Protein AF-A0A2V9P5T7-F1 (afdb_monomer_lite)

Foldseek 3Di:
DDPPDDPDDPVVVLVPDADADDLVVVLVVLVVVVVVCCVDPCVVVLLLVLLLLVVCVVCVVVPCVPQGDSPYHGVDVSSSVSCVVSVVPPDDHDLFDQVDQSAAEPPPFWDQDPVVRDIHGDPDDDDRDPGSVNSQHPHHDDDDDDDDDDDDDDDPPPDDDD

Secondary structure (DSSP, 8-state):
------SS-HHHHHHH--B---HHHHHHHHHHHHHHHHTSTTTT-HHHHHHHHHHHHHHGGG-HHHHS-SSSB---HHHHHHTHHHHTSS----TT-TT--SSPPBTSSEEEETTTTEEEE--PPPPPPSSGGGG-TTPBPPP-----PPPPPP--------

Radius of gyration: 24.31 Å; chains: 1; bounding box: 60×65×61 Å

pLDDT: mean 79.63, std 12.25, range [37.81, 92.88]

Sequence (162 aa):
MSSLTLPFSDKEIFANLKFHFDPAQEADADKKGLELLLLSPYKDQLANAGLFLKALEARSPQLPNLLQGRFSNDFGSSHLVGMQALANSGTHLQMDRLDQIAALPLGSRIVVDPWSDRIEMLKSKPVRLELPSEKMPFEVSPFFPHLWRRDGQGKDQAGTKP

Structure (mmCIF, N/CA/C/O backbone):
data_AF-A0A2V9P5T7-F1
#
_entry.id   AF-A0A2V9P5T7-F1
#
loop_
_atom_site.group_PDB
_atom_site.id
_atom_site.type_symbol
_atom_site.label_atom_id
_atom_site.label_alt_id
_atom_site.label_comp_id
_atom_site.label_asym_id
_atom_site.label_entity_id
_atom_site.label_seq_id
_atom_site.pdbx_PDB_ins_code
_atom_site.Cartn_x
_atom_site.Cartn_y
_atom_site.Cartn_z
_atom_site.occupancy
_atom_site.B_iso_or_equiv
_atom_site.auth_seq_id
_atom_site.auth_comp_id
_atom_site.auth_asym_id
_atom_site.auth_atom_id
_atom_site.pdbx_PDB_model_num
ATOM 1 N N . MET A 1 1 ? -11.792 48.050 -6.113 1.00 44.28 1 MET A N 1
ATOM 2 C CA . MET A 1 1 ? -10.746 47.029 -6.315 1.00 44.28 1 MET A CA 1
ATOM 3 C C . MET A 1 1 ? -11.444 45.743 -6.702 1.00 44.28 1 MET A C 1
ATOM 5 O O . MET A 1 1 ? -12.122 45.167 -5.864 1.00 44.28 1 MET A O 1
ATOM 9 N N . SER A 1 2 ? -11.400 45.383 -7.982 1.00 54.53 2 SER A N 1
ATOM 10 C CA . SER A 1 2 ? -12.068 44.188 -8.496 1.00 54.53 2 SER A CA 1
ATOM 11 C C . SER A 1 2 ? -11.372 42.955 -7.930 1.00 54.53 2 SER A C 1
ATOM 13 O O . SER A 1 2 ? -10.188 42.747 -8.189 1.00 54.53 2 SER A O 1
ATOM 15 N N . SER A 1 3 ? -12.078 42.170 -7.118 1.00 65.62 3 SER A N 1
ATOM 16 C CA . SER A 1 3 ? -11.597 40.862 -6.684 1.00 65.62 3 SER A CA 1
ATOM 17 C C . SER A 1 3 ? -11.456 39.975 -7.919 1.00 65.62 3 SER A C 1
ATOM 19 O O . SER A 1 3 ? -12.441 39.772 -8.629 1.00 65.62 3 SER A O 1
ATOM 21 N N . LEU A 1 4 ? -10.256 39.459 -8.197 1.00 68.62 4 LEU A N 1
ATOM 22 C CA . LEU A 1 4 ? -10.097 38.371 -9.160 1.00 68.62 4 LEU A CA 1
ATOM 23 C C . LEU A 1 4 ? -10.845 37.153 -8.608 1.00 68.62 4 LEU A C 1
ATOM 25 O O . LEU A 1 4 ? -10.363 36.483 -7.699 1.00 68.62 4 LEU A O 1
ATOM 29 N N . THR A 1 5 ? -12.034 36.888 -9.133 1.00 76.25 5 THR A N 1
ATOM 30 C CA . THR A 1 5 ? -12.763 35.649 -8.866 1.00 76.25 5 THR A CA 1
ATOM 31 C C . THR A 1 5 ? -12.424 34.687 -9.998 1.00 76.25 5 THR A C 1
ATOM 33 O O . THR A 1 5 ? -12.787 34.930 -11.148 1.00 76.25 5 THR A O 1
ATOM 36 N N . LEU A 1 6 ? -11.659 33.635 -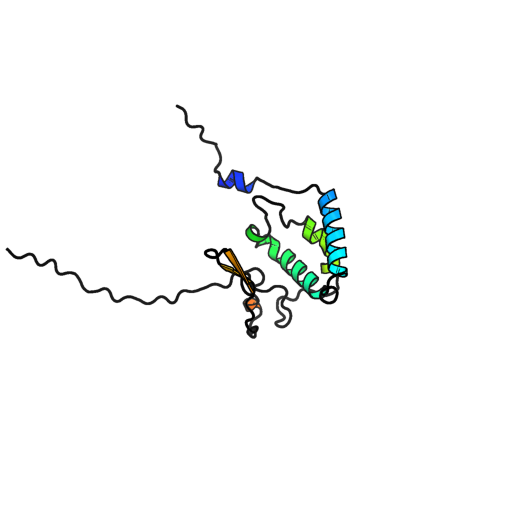9.696 1.00 79.12 6 LEU A N 1
ATOM 37 C CA . LEU A 1 6 ? -11.386 32.563 -10.655 1.00 79.12 6 LEU A CA 1
ATOM 38 C C . LEU A 1 6 ? -12.716 31.882 -11.037 1.00 79.12 6 LEU A C 1
ATOM 40 O O . LEU A 1 6 ? -13.559 31.680 -10.162 1.00 79.12 6 LEU A O 1
ATOM 44 N N . PRO A 1 7 ? -12.932 31.526 -12.317 1.00 86.25 7 PRO A N 1
ATOM 45 C CA . PRO A 1 7 ? -14.190 30.936 -12.785 1.00 86.25 7 PRO A CA 1
ATOM 46 C C . PRO A 1 7 ? -14.371 29.462 -12.377 1.00 86.25 7 PRO A C 1
ATOM 48 O O . PRO A 1 7 ? -15.336 28.829 -12.791 1.00 86.25 7 PRO A O 1
ATOM 51 N N . PHE A 1 8 ? -13.447 28.915 -11.589 1.00 84.44 8 PHE A N 1
ATOM 52 C CA . PHE A 1 8 ? -13.438 27.541 -11.103 1.00 84.44 8 PHE A CA 1
ATOM 53 C C . PHE A 1 8 ? -13.047 27.517 -9.624 1.00 84.44 8 PHE A C 1
ATOM 55 O O . PHE A 1 8 ? -12.321 28.386 -9.138 1.00 84.44 8 PHE A O 1
ATOM 62 N N . SER A 1 9 ? -13.551 26.519 -8.905 1.00 88.31 9 SER A N 1
ATOM 63 C CA . SER A 1 9 ? -13.279 26.303 -7.488 1.00 88.31 9 SER A CA 1
ATOM 64 C C . SER A 1 9 ? -11.879 25.737 -7.256 1.00 88.31 9 SER A C 1
ATOM 66 O O . SER A 1 9 ? -11.363 24.961 -8.060 1.00 88.31 9 SER A O 1
ATOM 68 N N . ASP A 1 10 ? -11.298 26.015 -6.090 1.00 82.75 10 ASP A N 1
ATOM 69 C CA . ASP A 1 10 ? -10.012 25.435 -5.680 1.00 82.75 10 ASP A CA 1
ATOM 70 C C . ASP A 1 10 ? -10.015 23.901 -5.764 1.00 82.75 10 ASP A C 1
ATOM 72 O O . ASP A 1 10 ? -9.017 23.280 -6.125 1.00 82.75 10 ASP A O 1
ATOM 76 N N . LYS A 1 11 ? -11.162 23.265 -5.487 1.00 82.44 11 LYS A N 1
ATOM 77 C CA . LYS A 1 11 ? -11.318 21.807 -5.591 1.00 82.44 11 LYS A CA 1
ATOM 78 C C . LYS A 1 11 ? -11.122 21.310 -7.019 1.00 82.44 11 LYS A C 1
ATOM 80 O O . LYS A 1 11 ? -10.485 20.276 -7.201 1.00 82.44 11 LYS A O 1
ATOM 85 N N . GLU A 1 12 ? -11.643 22.034 -8.005 1.00 83.50 12 GLU A N 1
ATOM 86 C CA . GLU A 1 12 ? -11.459 21.708 -9.421 1.00 83.50 12 GLU A CA 1
ATOM 87 C C . GLU A 1 12 ? -10.004 21.907 -9.844 1.00 83.50 12 GLU A C 1
ATOM 89 O O . GLU A 1 12 ? -9.469 21.070 -10.565 1.00 83.50 12 GLU A O 1
ATOM 94 N N . ILE A 1 13 ? -9.326 22.939 -9.333 1.00 83.38 13 ILE A N 1
ATOM 95 C CA . ILE A 1 13 ? -7.887 23.133 -9.568 1.00 83.38 13 ILE A CA 1
ATOM 96 C C . ILE A 1 13 ? -7.108 21.930 -9.032 1.00 83.38 13 ILE A C 1
ATOM 98 O O . ILE A 1 13 ? -6.389 21.268 -9.779 1.00 83.38 13 ILE A O 1
ATOM 102 N N . PHE A 1 14 ? -7.291 21.594 -7.751 1.00 79.62 14 PHE A N 1
ATOM 103 C CA . PHE A 1 14 ? -6.551 20.507 -7.110 1.00 79.62 14 PHE A CA 1
ATOM 104 C C . PHE A 1 14 ? -6.875 19.119 -7.672 1.00 79.62 14 PHE A C 1
ATOM 106 O O . PHE A 1 14 ? -6.059 18.219 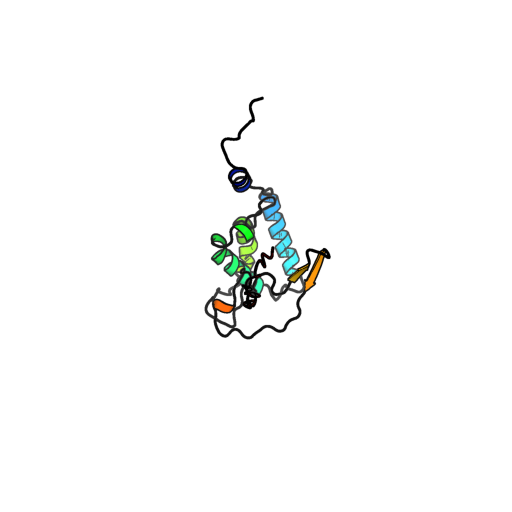-7.515 1.00 79.62 14 PHE A O 1
ATOM 113 N N . ALA A 1 15 ? -8.043 18.914 -8.283 1.00 78.81 15 ALA A N 1
ATOM 114 C CA . ALA A 1 15 ? -8.382 17.649 -8.938 1.00 78.81 15 ALA A CA 1
ATOM 115 C C . ALA A 1 15 ? -7.657 17.458 -10.284 1.00 78.81 15 ALA A C 1
ATOM 117 O O . ALA A 1 15 ? -7.513 16.329 -10.747 1.00 78.81 15 ALA A O 1
ATOM 118 N N . ASN A 1 16 ? -7.208 18.549 -10.914 1.00 79.50 16 ASN A N 1
ATOM 119 C CA . ASN A 1 16 ? -6.553 18.526 -12.224 1.00 79.50 16 ASN A CA 1
ATOM 120 C C . ASN A 1 16 ? -5.024 18.652 -12.153 1.00 79.50 16 ASN A C 1
ATOM 122 O O . ASN A 1 16 ? -4.348 18.433 -13.158 1.00 79.50 16 ASN A O 1
ATOM 126 N N . LEU A 1 17 ? -4.464 18.984 -10.987 1.00 79.88 17 LEU A N 1
ATOM 127 C CA . LEU A 1 17 ? -3.022 18.952 -10.768 1.00 79.88 17 LEU A CA 1
ATOM 128 C C . LEU A 1 17 ? -2.550 17.499 -10.692 1.00 79.88 17 LEU A C 1
ATOM 130 O O . LEU A 1 17 ? -2.787 16.813 -9.701 1.00 79.88 17 LEU A O 1
ATOM 134 N N . LYS A 1 18 ? -1.882 17.039 -11.750 1.00 75.56 18 LYS A N 1
ATOM 135 C CA . LYS A 1 18 ? -1.265 15.714 -11.808 1.00 75.56 18 LYS A CA 1
ATOM 136 C C . LYS A 1 18 ? 0.249 15.857 -11.802 1.00 75.56 18 LYS A C 1
ATOM 138 O O . LYS A 1 18 ? 0.813 16.529 -12.667 1.00 75.56 18 LYS A O 1
ATOM 143 N N . PHE A 1 19 ? 0.888 15.236 -10.821 1.00 78.62 19 PHE A N 1
ATOM 144 C CA . PHE A 1 19 ? 2.337 15.211 -10.670 1.00 78.62 19 PHE A CA 1
ATOM 145 C C . PHE A 1 19 ? 2.821 13.799 -10.972 1.00 78.62 19 PHE A C 1
ATOM 147 O O . PHE A 1 19 ? 2.271 12.838 -10.448 1.00 78.62 19 PHE A O 1
ATOM 154 N N . HIS A 1 20 ? 3.835 13.686 -11.821 1.00 77.81 20 HIS A N 1
ATOM 155 C CA . HIS A 1 20 ? 4.365 12.408 -12.284 1.00 77.81 20 HIS A CA 1
ATOM 156 C C . HIS A 1 20 ? 5.874 12.560 -12.438 1.00 77.81 20 HIS A C 1
ATOM 158 O O . HIS A 1 20 ? 6.347 13.638 -12.820 1.00 77.81 20 HIS A O 1
ATOM 164 N N . PHE A 1 21 ? 6.620 11.501 -12.136 1.00 79.38 21 PHE A N 1
ATOM 165 C CA . PHE A 1 21 ? 8.036 11.444 -12.488 1.00 79.38 21 PHE A CA 1
ATOM 166 C C . PHE A 1 21 ? 8.210 11.173 -13.986 1.00 79.38 21 PHE A C 1
ATOM 168 O O . PHE A 1 21 ? 7.263 10.833 -14.695 1.00 79.38 21 PHE A O 1
ATOM 175 N N . ASP A 1 22 ? 9.434 11.358 -14.479 1.00 86.00 22 ASP A N 1
ATOM 176 C CA . ASP A 1 22 ? 9.763 10.985 -15.849 1.00 86.00 22 ASP A CA 1
ATOM 177 C C . ASP A 1 22 ? 9.558 9.465 -16.052 1.00 86.00 22 ASP A C 1
ATOM 179 O O . ASP A 1 22 ? 10.051 8.678 -15.234 1.00 86.00 22 ASP A O 1
ATOM 183 N N . PRO A 1 23 ? 8.875 9.021 -17.126 1.00 84.56 23 PRO A N 1
ATOM 184 C CA . PRO A 1 23 ? 8.563 7.605 -17.321 1.00 84.56 23 PRO A CA 1
ATOM 185 C C . PRO A 1 23 ? 9.788 6.685 -17.396 1.00 84.56 23 PRO A C 1
ATOM 187 O O . PRO A 1 23 ? 9.705 5.521 -17.005 1.00 84.56 23 PRO A O 1
ATOM 190 N N . ALA A 1 24 ? 10.931 7.171 -17.896 1.00 87.06 24 ALA A N 1
ATOM 191 C CA . ALA A 1 24 ? 12.144 6.360 -17.954 1.00 87.06 24 ALA A CA 1
ATOM 192 C C . ALA A 1 24 ? 12.747 6.172 -16.555 1.00 87.06 24 ALA A C 1
ATOM 194 O O . ALA A 1 24 ? 13.173 5.069 -16.211 1.00 87.06 24 ALA A O 1
ATOM 195 N N . GLN A 1 25 ? 12.726 7.223 -15.728 1.00 86.69 25 GLN A N 1
ATOM 196 C CA . GLN A 1 25 ? 13.159 7.142 -14.330 1.00 86.69 25 GLN A CA 1
ATOM 197 C C . GLN A 1 25 ? 12.266 6.204 -13.512 1.00 86.69 25 GLN A C 1
ATOM 199 O O . GLN A 1 25 ? 12.769 5.450 -12.682 1.00 86.69 25 GLN A O 1
ATOM 204 N N . GLU A 1 26 ? 10.958 6.220 -13.769 1.00 84.00 26 GLU A N 1
ATOM 205 C CA . GLU A 1 26 ? 9.991 5.327 -13.130 1.00 84.00 26 GLU A CA 1
ATOM 206 C C . GLU A 1 26 ? 10.253 3.857 -13.491 1.00 84.00 26 GLU A C 1
ATOM 208 O O . GLU A 1 26 ? 10.398 3.018 -12.604 1.00 84.00 26 GLU A O 1
ATOM 213 N N . ALA A 1 27 ? 10.459 3.556 -14.777 1.00 83.75 27 ALA A N 1
ATOM 214 C CA . ALA A 1 27 ? 10.786 2.203 -15.223 1.00 83.75 27 ALA A CA 1
ATOM 215 C C . ALA A 1 27 ? 12.113 1.676 -14.640 1.00 83.75 27 ALA A C 1
ATOM 217 O O . ALA A 1 27 ? 12.247 0.482 -14.359 1.00 83.75 27 ALA A O 1
ATOM 218 N N . ASP A 1 28 ? 13.114 2.541 -14.465 1.00 88.12 28 ASP A N 1
ATOM 219 C CA . ASP A 1 28 ? 14.374 2.159 -13.822 1.00 88.12 28 ASP A CA 1
ATOM 220 C C . ASP A 1 28 ? 14.222 1.982 -12.302 1.00 88.12 28 ASP A C 1
ATOM 222 O O . ASP A 1 28 ? 14.821 1.063 -11.731 1.00 88.12 28 ASP A O 1
ATOM 226 N N . ALA A 1 29 ? 13.373 2.785 -11.653 1.00 87.12 29 ALA A N 1
ATOM 227 C CA . ALA A 1 29 ? 13.014 2.610 -10.248 1.00 87.12 29 ALA A CA 1
ATOM 228 C C . ALA A 1 29 ? 12.286 1.278 -10.007 1.00 87.12 29 ALA A C 1
ATOM 230 O O . ALA A 1 29 ? 12.632 0.573 -9.060 1.00 87.12 29 ALA A O 1
ATOM 231 N N . ASP A 1 30 ? 11.367 0.881 -10.892 1.00 84.56 30 ASP A N 1
ATOM 232 C CA . ASP A 1 30 ? 10.655 -0.400 -10.812 1.00 84.56 30 ASP A CA 1
ATOM 233 C C . ASP A 1 30 ? 11.615 -1.591 -10.886 1.00 84.56 30 ASP A C 1
ATOM 235 O O . ASP A 1 30 ? 11.577 -2.497 -10.045 1.00 84.56 30 ASP A O 1
ATOM 239 N N . LYS A 1 31 ? 12.543 -1.571 -11.855 1.00 87.44 31 LYS A N 1
ATOM 240 C CA . LYS A 1 31 ? 13.589 -2.601 -11.979 1.00 87.44 31 LYS A CA 1
ATOM 241 C C . LYS A 1 31 ? 14.422 -2.687 -10.705 1.00 87.44 31 LYS A C 1
ATOM 243 O O . LYS A 1 31 ? 14.665 -3.787 -10.203 1.00 87.44 31 LYS A O 1
ATOM 248 N N . LYS A 1 32 ? 14.844 -1.539 -10.165 1.00 90.62 32 LYS A N 1
ATOM 249 C CA . LYS A 1 32 ? 15.644 -1.501 -8.938 1.00 90.62 32 LYS A CA 1
ATOM 250 C C . LYS A 1 32 ? 14.845 -1.981 -7.728 1.00 90.62 32 LYS A C 1
ATOM 252 O O . LYS A 1 32 ? 15.386 -2.708 -6.898 1.00 90.62 32 LYS A O 1
ATOM 257 N N . GLY A 1 33 ? 13.566 -1.627 -7.639 1.00 87.56 33 GLY A N 1
ATOM 258 C CA . GLY A 1 33 ? 12.654 -2.090 -6.599 1.00 87.56 33 GLY A CA 1
ATOM 259 C C . GLY A 1 33 ? 12.522 -3.612 -6.594 1.00 87.56 33 GLY A C 1
ATOM 260 O O . GLY A 1 33 ? 12.650 -4.234 -5.539 1.00 87.56 33 GLY A O 1
ATOM 261 N N . LEU A 1 34 ? 12.360 -4.227 -7.770 1.00 85.56 34 LEU A N 1
ATOM 262 C CA . LEU A 1 34 ? 12.331 -5.685 -7.911 1.00 85.56 34 LEU A CA 1
ATOM 263 C C . LEU A 1 34 ? 13.661 -6.336 -7.511 1.00 85.56 34 LEU A C 1
ATOM 265 O O . LEU A 1 34 ? 13.654 -7.334 -6.794 1.00 85.56 34 LEU A O 1
ATOM 269 N N . GLU A 1 35 ? 14.798 -5.765 -7.917 1.00 90.12 35 GLU A N 1
ATOM 270 C CA . GLU A 1 35 ? 16.124 -6.253 -7.512 1.00 90.12 35 GLU A CA 1
ATOM 271 C C . GLU A 1 35 ? 16.283 -6.241 -5.983 1.00 90.12 35 GLU A C 1
ATOM 273 O O . GLU A 1 35 ? 16.653 -7.252 -5.384 1.00 90.12 35 GLU A O 1
ATOM 278 N N . LEU A 1 36 ? 15.941 -5.124 -5.333 1.00 91.19 36 LEU A N 1
ATOM 279 C CA . LEU A 1 36 ? 15.998 -4.994 -3.874 1.00 91.19 36 LEU A CA 1
ATOM 280 C C . LEU A 1 36 ? 15.061 -5.981 -3.175 1.00 91.19 36 LEU A C 1
ATOM 282 O O . LEU A 1 36 ? 15.417 -6.556 -2.146 1.00 91.19 36 LEU A O 1
ATOM 286 N N . LEU A 1 37 ? 13.876 -6.206 -3.739 1.00 86.25 37 LEU A N 1
ATOM 287 C CA . LEU A 1 37 ? 12.893 -7.125 -3.188 1.00 86.25 37 LEU A CA 1
ATOM 288 C C . LEU A 1 37 ? 13.374 -8.584 -3.254 1.00 86.25 37 LEU A C 1
ATOM 290 O O . LEU A 1 37 ? 13.210 -9.324 -2.281 1.00 86.25 37 LEU A O 1
ATOM 294 N N . LEU A 1 38 ? 14.030 -8.977 -4.349 1.00 86.94 38 LEU A N 1
ATOM 295 C CA . LEU A 1 38 ? 14.643 -10.301 -4.514 1.00 86.94 38 LEU A CA 1
ATOM 296 C C . LEU A 1 38 ? 15.844 -10.524 -3.582 1.00 86.94 38 LEU A C 1
ATOM 298 O O . LEU A 1 38 ? 16.104 -11.658 -3.181 1.00 86.94 38 LEU A O 1
ATOM 302 N N . LEU A 1 39 ? 16.552 -9.455 -3.210 1.00 92.25 39 LEU A N 1
ATOM 303 C CA . LEU A 1 39 ? 17.643 -9.488 -2.228 1.00 92.25 39 LEU A CA 1
ATOM 304 C C . LEU A 1 39 ? 17.155 -9.385 -0.775 1.00 92.25 39 LEU A C 1
ATOM 306 O O . LEU A 1 39 ? 17.945 -9.538 0.158 1.00 92.25 39 LEU A O 1
ATOM 310 N N . SER A 1 40 ? 15.867 -9.118 -0.561 1.00 90.75 40 SER A N 1
ATOM 311 C CA . SER A 1 40 ? 15.311 -8.928 0.774 1.00 90.75 40 SER A CA 1
ATOM 312 C C . SER A 1 40 ? 15.086 -10.261 1.508 1.00 90.75 40 SER A C 1
ATOM 314 O O . SER A 1 40 ? 14.904 -11.309 0.878 1.00 90.75 40 SER A O 1
ATOM 316 N N . PRO A 1 41 ? 14.962 -10.234 2.848 1.00 92.56 41 PRO A N 1
ATOM 317 C CA . PRO A 1 41 ? 14.507 -11.390 3.624 1.00 92.56 41 PRO A CA 1
ATOM 318 C C . PRO A 1 41 ? 13.109 -11.902 3.230 1.00 92.56 41 PRO A C 1
ATOM 320 O O . PRO A 1 41 ? 12.726 -13.000 3.623 1.00 92.56 41 PRO A O 1
ATOM 323 N N . TYR A 1 42 ? 12.338 -11.116 2.470 1.00 86.38 42 TYR A N 1
ATOM 324 C CA . TYR A 1 42 ? 10.967 -11.421 2.057 1.00 86.38 42 TYR A CA 1
ATOM 325 C C . TYR A 1 42 ? 10.871 -12.006 0.642 1.00 86.38 42 TYR A C 1
ATOM 327 O O . TYR A 1 42 ? 9.764 -12.212 0.146 1.00 86.38 42 TYR A O 1
ATOM 335 N N . LYS A 1 43 ? 12.001 -12.321 -0.007 1.00 86.56 43 LYS A N 1
ATOM 336 C CA . LYS A 1 43 ? 12.051 -12.917 -1.356 1.00 86.56 43 LYS A CA 1
ATOM 337 C C . LYS A 1 43 ? 11.245 -14.216 -1.510 1.00 86.56 43 LYS A C 1
ATOM 339 O O . LYS A 1 43 ? 10.834 -14.567 -2.609 1.00 86.56 43 LYS A O 1
ATOM 344 N N . ASP A 1 44 ? 10.997 -14.922 -0.409 1.00 86.69 44 ASP A N 1
ATOM 345 C CA . ASP A 1 44 ? 10.220 -16.165 -0.398 1.00 86.69 44 ASP A CA 1
ATOM 346 C C . ASP A 1 44 ? 8.715 -15.910 -0.130 1.00 86.69 44 ASP A C 1
ATOM 348 O O . ASP A 1 44 ? 7.899 -16.824 -0.193 1.00 86.69 44 ASP A O 1
ATOM 352 N N . GLN A 1 45 ? 8.318 -14.655 0.133 1.00 85.31 45 GLN A N 1
ATOM 353 C CA . GLN A 1 45 ? 6.934 -14.220 0.395 1.00 85.31 45 GLN A CA 1
ATOM 354 C C . GLN A 1 45 ? 6.316 -13.423 -0.769 1.00 85.31 45 GLN A C 1
ATOM 356 O O . GLN A 1 45 ? 5.249 -12.822 -0.627 1.00 85.31 45 GLN A O 1
ATOM 361 N N . LEU A 1 46 ? 6.949 -13.436 -1.944 1.00 84.75 46 LEU A N 1
ATOM 362 C CA . LEU A 1 46 ? 6.522 -12.649 -3.109 1.00 84.75 46 LEU A CA 1
ATOM 363 C C . LEU A 1 46 ? 5.155 -13.054 -3.661 1.00 84.75 46 LEU A C 1
ATOM 365 O O . LEU A 1 46 ? 4.459 -12.219 -4.233 1.00 84.75 46 LEU A O 1
ATOM 369 N N . ALA A 1 47 ? 4.725 -14.293 -3.422 1.00 83.62 47 ALA A N 1
ATOM 370 C CA . ALA A 1 47 ? 3.378 -14.738 -3.768 1.00 83.62 47 ALA A CA 1
ATOM 371 C C . ALA A 1 47 ? 2.288 -13.912 -3.051 1.00 83.62 47 ALA A C 1
ATOM 373 O O . ALA A 1 47 ? 1.261 -13.596 -3.654 1.00 83.62 47 ALA A O 1
ATOM 374 N N . ASN A 1 48 ? 2.522 -13.512 -1.793 1.00 85.12 48 ASN A N 1
ATOM 375 C CA . ASN A 1 48 ? 1.605 -12.641 -1.049 1.00 85.12 48 ASN A CA 1
ATOM 376 C C . ASN A 1 48 ? 1.634 -11.208 -1.593 1.00 85.12 48 ASN A C 1
ATOM 378 O O . ASN A 1 48 ? 0.590 -10.568 -1.679 1.00 85.12 48 ASN A O 1
ATOM 382 N N . ALA A 1 49 ? 2.805 -10.719 -2.013 1.00 85.19 49 ALA A N 1
ATOM 383 C CA . ALA A 1 49 ? 2.923 -9.414 -2.663 1.00 85.19 49 ALA A CA 1
ATOM 384 C C . ALA A 1 49 ? 2.159 -9.378 -4.001 1.00 85.19 49 ALA A C 1
ATOM 386 O O . ALA A 1 49 ? 1.410 -8.441 -4.261 1.00 85.19 49 ALA A O 1
ATOM 387 N N . GLY A 1 50 ? 2.258 -10.432 -4.816 1.00 85.75 50 GLY A N 1
ATOM 388 C CA . GLY A 1 50 ? 1.465 -10.565 -6.041 1.00 85.75 50 GLY A CA 1
ATOM 389 C C . GLY A 1 50 ? -0.044 -10.612 -5.778 1.00 85.75 50 GLY A C 1
ATOM 390 O O . GLY A 1 50 ? -0.820 -9.989 -6.502 1.00 85.75 50 GLY A O 1
ATOM 391 N N . LEU A 1 51 ? -0.464 -11.304 -4.713 1.00 88.00 51 LEU A N 1
ATOM 392 C CA . LEU A 1 51 ? -1.859 -11.345 -4.269 1.00 88.00 51 LEU A CA 1
ATOM 393 C C . LEU A 1 51 ? -2.373 -9.952 -3.863 1.00 88.00 51 LEU A C 1
ATOM 395 O O . LEU A 1 51 ? -3.476 -9.564 -4.250 1.00 88.00 51 LEU A O 1
ATOM 399 N N . PHE A 1 52 ? -1.561 -9.196 -3.121 1.00 88.81 52 PHE A N 1
ATOM 400 C CA . PHE A 1 52 ? -1.851 -7.820 -2.726 1.00 88.81 52 PHE A CA 1
ATOM 401 C C . PHE A 1 52 ? -2.034 -6.911 -3.944 1.00 88.81 52 PHE A C 1
ATOM 403 O O . PHE A 1 52 ? -3.041 -6.212 -4.032 1.00 88.81 52 PHE A O 1
ATOM 410 N N . LEU A 1 53 ? -1.110 -6.965 -4.910 1.00 87.12 53 LEU A N 1
ATOM 411 C CA . LEU A 1 53 ? -1.166 -6.145 -6.125 1.00 87.12 53 LEU A CA 1
ATOM 412 C C . LEU A 1 53 ? -2.410 -6.450 -6.966 1.00 87.12 53 LEU A C 1
ATOM 414 O O . LEU A 1 53 ? -3.089 -5.527 -7.403 1.00 87.12 53 LEU A O 1
ATOM 418 N N . LYS A 1 54 ? -2.774 -7.730 -7.115 1.00 86.56 54 LYS A N 1
ATOM 419 C CA . LYS A 1 54 ? -4.019 -8.138 -7.787 1.00 86.56 54 LYS A CA 1
ATOM 420 C C . LYS A 1 54 ? -5.265 -7.590 -7.092 1.00 86.56 54 LYS A C 1
ATOM 422 O O . LYS A 1 54 ? -6.197 -7.137 -7.750 1.00 86.56 54 LYS A O 1
ATOM 427 N N . ALA A 1 55 ? -5.304 -7.640 -5.760 1.00 88.31 55 ALA A N 1
ATOM 428 C CA . ALA A 1 55 ? -6.422 -7.082 -5.005 1.00 88.31 55 ALA A CA 1
ATOM 429 C C . ALA A 1 55 ? -6.483 -5.556 -5.108 1.00 88.31 55 ALA A C 1
ATOM 431 O O . ALA A 1 55 ? -7.578 -4.995 -5.169 1.00 88.31 55 ALA A O 1
ATOM 432 N N . LEU A 1 56 ? -5.323 -4.901 -5.141 1.00 88.00 56 LEU A N 1
ATOM 433 C CA . LEU A 1 56 ? -5.211 -3.460 -5.302 1.00 88.00 56 LEU A CA 1
ATOM 434 C C . LEU A 1 56 ? -5.691 -3.017 -6.685 1.00 88.00 56 LEU A C 1
ATOM 436 O O . LEU A 1 56 ? -6.497 -2.099 -6.773 1.00 88.00 56 LEU A O 1
ATOM 440 N N . GLU A 1 57 ? -5.279 -3.711 -7.746 1.00 85.25 57 GLU A N 1
ATOM 441 C CA . GLU A 1 57 ? -5.752 -3.475 -9.113 1.00 85.25 57 GLU A CA 1
ATOM 442 C C . GLU A 1 57 ? -7.274 -3.647 -9.213 1.00 85.25 57 GLU A C 1
ATOM 444 O O . GLU A 1 57 ? -7.971 -2.746 -9.679 1.00 85.25 57 GLU A O 1
ATOM 449 N N . ALA A 1 58 ? -7.811 -4.749 -8.676 1.00 86.44 58 ALA A N 1
ATOM 450 C CA . ALA A 1 58 ? -9.249 -5.018 -8.681 1.00 86.44 58 ALA A CA 1
ATOM 451 C C . ALA A 1 58 ? -10.074 -3.948 -7.937 1.00 86.44 58 ALA A C 1
ATOM 453 O O . ALA A 1 58 ? -11.232 -3.710 -8.283 1.00 86.44 58 ALA A O 1
ATOM 454 N N . ARG A 1 59 ? -9.497 -3.305 -6.912 1.00 87.44 59 ARG A N 1
ATOM 455 C CA . ARG A 1 59 ? -10.164 -2.277 -6.092 1.00 87.44 59 ARG A CA 1
ATOM 456 C C . ARG A 1 59 ? -9.795 -0.844 -6.461 1.00 87.44 59 ARG A C 1
ATOM 458 O O . ARG A 1 59 ? -10.458 0.074 -5.989 1.00 87.44 59 ARG A O 1
ATOM 465 N N . SER A 1 60 ? -8.808 -0.641 -7.329 1.00 86.12 60 SER A N 1
ATOM 466 C CA . SER A 1 60 ? -8.303 0.677 -7.725 1.00 86.12 60 SER A CA 1
ATOM 467 C C . SER A 1 60 ? -9.403 1.676 -8.130 1.00 86.12 60 SER A C 1
ATOM 469 O O . SER A 1 60 ? -9.387 2.798 -7.615 1.00 86.12 60 SER A O 1
ATOM 471 N N . PRO A 1 61 ? -10.445 1.290 -8.905 1.00 85.81 61 PRO A N 1
ATOM 472 C CA . PRO A 1 61 ? -11.534 2.209 -9.258 1.00 85.81 61 PRO A CA 1
ATOM 473 C C . PRO A 1 61 ? -12.320 2.761 -8.056 1.00 85.81 61 PRO A C 1
ATOM 475 O O . PRO A 1 61 ? -12.927 3.824 -8.151 1.00 85.81 61 PRO A O 1
ATOM 478 N N . GLN A 1 62 ? -12.325 2.043 -6.930 1.00 87.50 62 GLN A N 1
ATOM 479 C CA . GLN A 1 62 ? -13.038 2.407 -5.700 1.00 87.50 62 GLN A CA 1
ATOM 480 C C . GLN A 1 62 ? -12.138 3.149 -4.700 1.00 87.50 62 GLN A C 1
ATOM 482 O O . GLN A 1 62 ? -12.621 3.630 -3.677 1.00 87.50 62 GLN A O 1
ATOM 487 N N . LEU A 1 63 ? -10.836 3.263 -4.989 1.00 86.19 63 LEU A N 1
ATOM 488 C CA . LEU A 1 63 ? -9.816 3.798 -4.085 1.00 86.19 63 LEU A CA 1
ATOM 489 C C . LEU A 1 63 ? -9.104 5.053 -4.639 1.00 86.19 63 LEU A C 1
ATOM 491 O O . LEU A 1 63 ? -7.886 5.177 -4.473 1.00 86.19 63 LEU A O 1
ATOM 495 N N . PRO A 1 64 ? -9.812 6.029 -5.251 1.00 80.94 64 PRO A N 1
ATOM 496 C CA . PRO A 1 64 ? -9.158 7.173 -5.885 1.00 80.94 64 PRO A CA 1
ATOM 497 C C . PRO A 1 64 ? -8.342 7.994 -4.880 1.00 80.94 64 PRO A C 1
ATOM 499 O O . PRO A 1 64 ? -7.221 8.378 -5.173 1.00 80.94 64 PRO A O 1
ATOM 502 N N . ASN A 1 65 ? -8.846 8.183 -3.658 1.00 81.50 65 ASN A N 1
ATOM 503 C CA . ASN A 1 65 ? -8.152 8.964 -2.627 1.00 81.50 65 ASN A CA 1
ATOM 504 C C . ASN A 1 65 ? -6.948 8.242 -2.001 1.00 81.50 65 ASN A C 1
ATOM 506 O O . ASN A 1 65 ? -6.150 8.892 -1.334 1.00 81.50 65 ASN A O 1
ATOM 510 N N . LEU A 1 66 ? -6.848 6.917 -2.157 1.00 82.25 66 LEU A N 1
ATOM 511 C CA . LEU A 1 66 ? -5.727 6.137 -1.628 1.00 82.25 66 LEU A CA 1
ATOM 512 C C . LEU A 1 66 ? -4.588 6.045 -2.646 1.00 82.25 66 LEU A C 1
ATOM 514 O O . LEU A 1 66 ? -3.426 6.083 -2.258 1.00 82.25 66 LEU A O 1
ATOM 518 N N . LEU A 1 67 ? -4.924 5.906 -3.933 1.00 80.19 67 LEU A N 1
ATOM 519 C CA . LEU A 1 67 ? -3.943 5.663 -4.992 1.00 80.19 67 LEU A CA 1
ATOM 520 C C . LEU A 1 67 ? -3.532 6.928 -5.744 1.00 80.19 67 LEU A C 1
ATOM 522 O O . LEU A 1 67 ? -2.415 6.993 -6.249 1.00 80.19 67 LEU A O 1
ATOM 526 N N . GLN A 1 68 ? -4.394 7.944 -5.818 1.00 76.25 68 GLN A N 1
ATOM 527 C CA . GLN A 1 68 ? -4.056 9.190 -6.501 1.00 76.25 68 GLN A CA 1
ATOM 528 C C . GLN A 1 68 ? -3.283 10.113 -5.560 1.00 76.25 68 GLN A C 1
ATOM 530 O O . GLN A 1 68 ? -3.822 10.651 -4.588 1.00 76.25 68 GLN A O 1
ATOM 535 N N . GLY A 1 69 ? -2.005 10.322 -5.873 1.00 71.50 69 GLY A N 1
ATOM 536 C CA . GLY A 1 69 ? -1.183 11.333 -5.225 1.00 71.50 69 GLY A CA 1
ATOM 537 C C . GLY A 1 69 ? -1.680 12.726 -5.607 1.00 71.50 69 GLY A C 1
ATOM 538 O O . GLY A 1 69 ? -1.648 13.106 -6.770 1.00 71.50 69 GLY A O 1
ATOM 539 N N . ARG A 1 70 ? -2.146 13.520 -4.633 1.00 69.69 70 ARG A N 1
ATOM 540 C CA . ARG A 1 70 ? -2.605 14.901 -4.907 1.00 69.69 70 ARG A CA 1
ATOM 541 C C . ARG A 1 70 ? -1.458 15.893 -5.125 1.00 69.69 70 ARG A C 1
ATOM 543 O O . ARG A 1 70 ? -1.636 16.895 -5.803 1.00 69.69 70 ARG A O 1
ATOM 550 N N . PHE A 1 71 ? -0.302 15.624 -4.520 1.00 69.00 71 PHE A N 1
ATOM 551 C CA . PHE A 1 71 ? 0.899 16.475 -4.565 1.00 69.00 71 PHE A CA 1
ATOM 552 C C . PHE A 1 71 ? 2.186 15.655 -4.742 1.00 69.00 71 PHE A C 1
ATOM 554 O O . PHE A 1 71 ? 3.272 16.091 -4.376 1.00 69.00 71 PHE A O 1
ATOM 561 N N . SER A 1 72 ? 2.056 14.431 -5.239 1.00 69.88 72 SER A N 1
ATOM 562 C CA . SER A 1 72 ? 3.153 13.490 -5.451 1.00 69.88 72 SER A CA 1
ATOM 563 C C . SER A 1 72 ? 2.774 12.572 -6.606 1.00 69.88 72 SER A C 1
ATOM 565 O O . SER A 1 72 ? 1.657 12.669 -7.115 1.00 69.88 72 SER A O 1
ATOM 567 N N . ASN A 1 73 ? 3.683 11.679 -6.981 1.00 70.00 73 ASN A N 1
ATOM 568 C CA . ASN A 1 73 ? 3.392 10.632 -7.943 1.00 70.00 73 ASN A CA 1
ATOM 569 C C . ASN A 1 73 ? 2.182 9.815 -7.488 1.00 70.00 73 ASN A C 1
ATOM 571 O O . ASN A 1 73 ? 2.067 9.473 -6.303 1.00 70.00 73 ASN A O 1
ATOM 575 N N . ASP A 1 74 ? 1.279 9.527 -8.416 1.00 70.38 74 ASP A N 1
ATOM 576 C CA . ASP A 1 74 ? 0.209 8.587 -8.146 1.00 70.38 74 ASP A CA 1
ATOM 577 C C . ASP A 1 74 ? 0.731 7.149 -8.201 1.00 70.38 74 ASP A C 1
ATOM 579 O O . ASP A 1 74 ? 1.720 6.821 -8.854 1.00 70.38 74 ASP A O 1
ATOM 583 N N . PHE A 1 75 ? 0.054 6.266 -7.477 1.00 68.81 75 PHE A N 1
ATOM 584 C CA . PHE A 1 75 ? 0.173 4.833 -7.688 1.00 68.81 75 PHE A CA 1
ATOM 585 C C . PHE A 1 75 ? -0.773 4.470 -8.842 1.00 68.81 75 PHE A C 1
ATOM 587 O O . PHE A 1 75 ? -1.783 3.785 -8.668 1.00 68.81 75 PHE A O 1
ATOM 594 N N . GLY A 1 76 ? -0.525 5.072 -10.007 1.00 64.75 76 GLY A N 1
ATOM 595 C CA . GLY A 1 76 ? -1.306 4.876 -11.217 1.00 64.75 76 GLY A CA 1
ATOM 596 C C . GLY A 1 76 ? -1.096 3.492 -11.828 1.00 64.75 76 GLY A C 1
ATOM 597 O O . GLY A 1 76 ? -0.428 2.612 -11.278 1.00 64.75 76 GLY A O 1
ATOM 598 N N . SER A 1 77 ? -1.659 3.288 -13.018 1.00 59.81 77 SER A N 1
ATOM 599 C CA . SER A 1 77 ? -1.517 2.022 -13.742 1.00 59.81 77 SER A CA 1
ATOM 600 C C . SER A 1 77 ? -0.058 1.661 -14.047 1.00 59.81 77 SER A C 1
ATOM 602 O O . SER A 1 77 ? 0.226 0.478 -14.176 1.00 59.81 77 SER A O 1
ATOM 604 N N . SER A 1 78 ? 0.867 2.628 -14.150 1.00 57.38 78 SER A N 1
ATOM 605 C CA . SER A 1 78 ? 2.278 2.367 -14.485 1.00 57.38 78 SER A CA 1
ATOM 606 C C . SER A 1 78 ? 2.991 1.512 -13.432 1.00 57.38 78 SER A C 1
ATOM 608 O O . SER A 1 78 ? 3.575 0.497 -13.796 1.00 57.38 78 SER A O 1
ATOM 610 N N . HIS A 1 79 ? 2.859 1.830 -12.141 1.00 63.38 79 HIS A N 1
ATOM 611 C CA . HIS A 1 79 ? 3.477 1.066 -11.039 1.00 63.38 79 HIS A CA 1
ATOM 612 C C . HIS A 1 79 ? 2.914 -0.348 -10.905 1.00 63.38 79 HIS A C 1
ATOM 614 O O . HIS A 1 79 ? 3.649 -1.323 -10.735 1.00 63.38 79 HIS A O 1
ATOM 620 N N . LEU A 1 80 ? 1.588 -0.481 -11.022 1.00 65.19 80 LEU A N 1
ATOM 621 C CA . LEU A 1 80 ? 0.931 -1.790 -11.057 1.00 65.19 80 LEU A CA 1
ATOM 622 C C . LEU A 1 80 ? 1.425 -2.619 -12.250 1.00 65.19 80 LEU A C 1
ATOM 624 O O . LEU A 1 80 ? 1.628 -3.823 -12.103 1.00 65.19 80 LEU A O 1
ATOM 628 N N . VAL A 1 81 ? 1.668 -1.970 -13.397 1.00 61.50 81 VAL A N 1
ATOM 629 C CA . VAL A 1 81 ? 2.240 -2.588 -14.600 1.00 61.50 81 VAL A CA 1
ATOM 630 C C . VAL A 1 81 ? 3.696 -3.011 -14.389 1.00 61.50 81 VAL A C 1
ATOM 632 O O . VAL A 1 81 ? 4.035 -4.156 -14.685 1.00 61.50 81 VAL A O 1
ATOM 635 N N . GLY A 1 82 ? 4.541 -2.150 -13.818 1.00 64.56 82 GLY A N 1
ATOM 636 C CA . GLY A 1 82 ? 5.949 -2.446 -13.527 1.00 64.56 82 GLY A CA 1
ATOM 637 C C . GLY A 1 82 ? 6.131 -3.631 -12.575 1.00 64.56 82 GLY A C 1
ATOM 638 O O . GLY A 1 82 ? 7.039 -4.448 -12.742 1.00 64.56 82 GLY A O 1
ATOM 639 N N . MET A 1 83 ? 5.199 -3.806 -11.633 1.00 71.88 83 MET A N 1
ATOM 640 C CA . MET A 1 83 ? 5.186 -4.937 -10.702 1.00 71.88 83 MET A CA 1
ATOM 641 C C . MET A 1 83 ? 4.351 -6.144 -11.174 1.00 71.88 83 MET A C 1
ATOM 643 O O . MET A 1 83 ? 4.190 -7.107 -10.416 1.00 71.88 83 MET A O 1
ATOM 647 N N . GLN A 1 84 ? 3.865 -6.172 -12.424 1.00 65.62 84 GLN A N 1
ATOM 648 C CA . GLN A 1 84 ? 3.096 -7.307 -12.972 1.00 65.62 84 GLN A CA 1
ATOM 649 C C . GLN A 1 84 ? 3.846 -8.638 -12.892 1.00 65.62 84 GLN A C 1
ATOM 651 O O . GLN A 1 84 ? 3.219 -9.687 -12.747 1.00 65.62 84 GLN A O 1
ATOM 656 N N . ALA A 1 85 ? 5.181 -8.616 -12.934 1.00 67.38 85 ALA A N 1
ATOM 657 C CA . ALA A 1 85 ? 5.996 -9.814 -12.742 1.00 67.38 85 ALA A CA 1
ATOM 658 C C . ALA A 1 85 ? 5.676 -10.525 -11.410 1.00 67.38 85 ALA A C 1
ATOM 660 O O . ALA A 1 85 ? 5.625 -11.754 -11.365 1.00 67.38 85 ALA A O 1
ATOM 661 N N . LEU A 1 86 ? 5.377 -9.766 -10.347 1.00 73.19 86 LEU A N 1
ATOM 662 C CA . LEU A 1 86 ? 4.937 -10.310 -9.059 1.00 73.19 86 LEU A CA 1
ATOM 663 C C . LEU A 1 86 ? 3.479 -10.769 -9.109 1.00 73.19 86 LEU A C 1
ATOM 665 O O . LEU A 1 86 ? 3.157 -11.835 -8.585 1.00 73.19 86 LEU A O 1
ATOM 669 N N . ALA A 1 87 ? 2.594 -10.007 -9.759 1.00 64.25 87 ALA A N 1
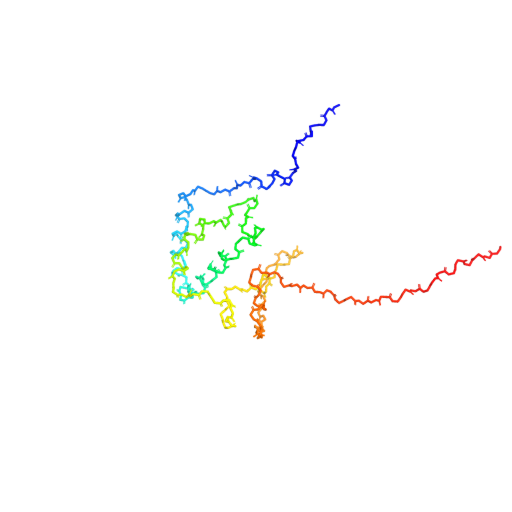ATOM 670 C CA . A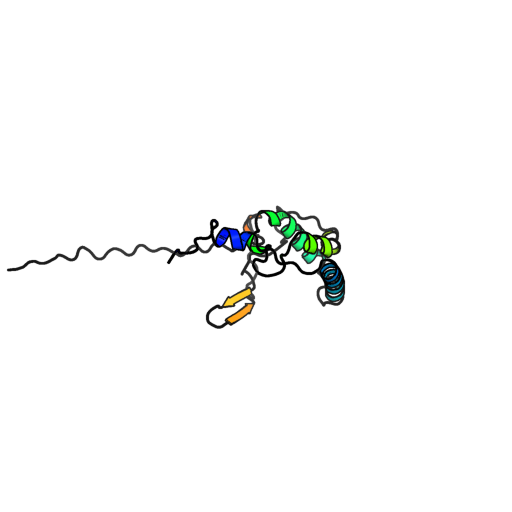LA A 1 87 ? 1.192 -10.390 -9.931 1.00 64.25 87 ALA A CA 1
ATOM 671 C C . ALA A 1 87 ? 1.053 -11.719 -10.700 1.00 64.25 87 ALA A C 1
ATOM 673 O O . ALA A 1 87 ? 0.190 -12.537 -10.380 1.00 64.25 87 ALA A O 1
ATOM 674 N N . ASN A 1 88 ? 1.947 -11.998 -11.648 1.00 65.62 88 ASN A N 1
ATOM 675 C CA . ASN A 1 88 ? 1.943 -13.206 -12.475 1.00 65.62 88 ASN A CA 1
ATOM 676 C C . ASN A 1 88 ? 2.538 -14.453 -11.794 1.00 65.62 88 ASN A C 1
ATOM 678 O O . ASN A 1 88 ? 2.578 -15.513 -12.413 1.00 65.62 88 ASN A O 1
ATOM 682 N N . SER A 1 89 ? 2.918 -14.384 -10.512 1.00 62.75 89 SER A N 1
ATOM 683 C CA . SER A 1 89 ? 3.505 -15.496 -9.733 1.00 62.75 89 SER A CA 1
ATOM 684 C C . SER A 1 89 ? 2.568 -16.695 -9.449 1.00 62.75 89 SER A C 1
ATOM 686 O O . SER A 1 89 ? 2.863 -17.542 -8.611 1.00 62.75 89 SER A O 1
ATOM 688 N N . GLY A 1 90 ? 1.453 -16.822 -10.177 1.00 58.94 90 GLY A N 1
ATOM 689 C CA . GLY A 1 90 ? 0.632 -18.040 -10.241 1.00 58.94 90 GLY A CA 1
ATOM 690 C C . GLY A 1 90 ? -0.556 -18.106 -9.274 1.00 58.94 90 GLY A C 1
ATOM 691 O O . GLY A 1 90 ? -1.518 -18.830 -9.536 1.00 58.94 90 GLY A O 1
ATOM 692 N N . THR A 1 91 ? -0.574 -17.316 -8.198 1.00 70.31 91 THR A N 1
ATOM 693 C CA . THR A 1 91 ? -1.701 -17.296 -7.252 1.00 70.31 91 THR A CA 1
ATOM 694 C C . THR A 1 91 ? -2.850 -16.440 -7.778 1.00 70.31 91 THR A C 1
ATOM 696 O O . THR A 1 91 ? -2.724 -15.226 -7.953 1.00 70.31 91 THR A O 1
ATOM 699 N N . HIS A 1 92 ? -3.995 -17.064 -8.042 1.00 82.75 92 HIS A N 1
ATOM 700 C CA . HIS A 1 92 ? -5.209 -16.357 -8.443 1.00 82.75 92 HIS A CA 1
ATOM 701 C C . HIS A 1 92 ? -5.895 -15.739 -7.221 1.00 82.75 92 HIS A C 1
ATOM 703 O O . HIS A 1 92 ? -5.916 -16.337 -6.141 1.00 82.75 92 HIS A O 1
ATOM 709 N N . LEU A 1 93 ? -6.446 -14.540 -7.406 1.00 85.69 93 LEU A N 1
ATOM 710 C CA . LEU A 1 93 ? -7.211 -13.841 -6.383 1.00 85.69 93 LEU A CA 1
ATOM 711 C C . LEU A 1 93 ? -8.589 -14.500 -6.230 1.00 85.69 93 LEU A C 1
ATOM 713 O O . LEU A 1 93 ? -9.338 -14.615 -7.194 1.00 85.69 93 LEU A O 1
ATOM 717 N N . GLN A 1 94 ? -8.904 -14.937 -5.017 1.00 88.94 94 GLN A N 1
ATOM 718 C CA . GLN A 1 94 ? -10.134 -15.611 -4.609 1.00 88.94 94 GLN A CA 1
ATOM 719 C C . GLN A 1 94 ? -10.712 -14.866 -3.403 1.00 88.94 94 GLN A C 1
ATOM 721 O O . GLN A 1 94 ? -10.372 -15.128 -2.247 1.00 88.94 94 GLN A O 1
ATOM 726 N N . MET A 1 95 ? -11.598 -13.907 -3.676 1.00 84.81 95 MET A N 1
ATOM 727 C CA . MET A 1 95 ? -12.164 -13.046 -2.633 1.00 84.81 95 MET A CA 1
ATOM 728 C C . MET A 1 95 ? -13.001 -13.828 -1.613 1.00 84.81 95 MET A C 1
ATOM 730 O O . MET A 1 95 ? -12.922 -13.532 -0.420 1.00 84.81 95 MET A O 1
ATOM 734 N N . ASP A 1 96 ? -13.696 -14.881 -2.048 1.00 89.44 96 ASP A N 1
ATOM 735 C CA . ASP A 1 96 ? -14.612 -15.672 -1.212 1.00 89.44 96 ASP A CA 1
ATOM 736 C C . ASP A 1 96 ? -13.900 -16.623 -0.242 1.00 89.44 96 ASP A C 1
ATOM 738 O O . ASP A 1 96 ? -14.492 -17.130 0.709 1.00 89.44 96 ASP A O 1
ATOM 742 N N . ARG A 1 97 ? -12.608 -16.883 -0.457 1.00 90.62 97 ARG A N 1
ATOM 743 C CA . ARG A 1 97 ? -11.879 -17.904 0.290 1.00 90.62 97 ARG A CA 1
ATOM 744 C C . ARG A 1 97 ? -11.301 -17.346 1.591 1.00 90.62 97 ARG A C 1
ATOM 746 O O . ARG A 1 97 ? -10.354 -16.571 1.536 1.00 90.62 97 ARG A O 1
ATOM 753 N N . LEU A 1 98 ? -11.829 -17.728 2.755 1.00 89.12 98 LEU A N 1
ATOM 754 C CA . LEU A 1 98 ? -11.473 -17.136 4.062 1.00 89.12 98 LEU A CA 1
ATOM 755 C C . LEU A 1 98 ? -9.970 -17.154 4.392 1.00 89.12 98 LEU A C 1
ATOM 757 O O . LEU A 1 98 ? -9.464 -16.176 4.939 1.00 89.12 98 LEU A O 1
ATOM 761 N N . ASP A 1 99 ? -9.244 -18.213 4.026 1.00 88.38 99 ASP A N 1
ATOM 762 C CA . ASP A 1 99 ? -7.798 -18.324 4.273 1.00 88.38 99 ASP A CA 1
ATOM 763 C C . ASP A 1 99 ? -6.952 -17.399 3.386 1.00 88.38 99 ASP A C 1
ATOM 765 O O . ASP A 1 99 ? -5.809 -17.092 3.727 1.00 88.38 99 ASP A O 1
ATOM 769 N N . GLN A 1 100 ? -7.497 -16.921 2.263 1.00 90.19 100 GLN A N 1
ATOM 770 C CA . GLN A 1 100 ? -6.773 -16.044 1.353 1.00 90.19 100 GLN A CA 1
ATOM 771 C C . GLN A 1 100 ? -7.019 -14.572 1.692 1.00 90.19 100 GLN A C 1
ATOM 773 O O . GLN A 1 100 ? -7.996 -13.953 1.258 1.00 90.19 100 GLN A O 1
ATOM 778 N N . ILE A 1 101 ? -6.095 -13.998 2.458 1.00 88.94 101 ILE A N 1
ATOM 779 C CA . ILE A 1 101 ? -6.109 -12.585 2.843 1.00 88.94 101 ILE A CA 1
ATOM 780 C C . ILE A 1 101 ? -5.117 -11.828 1.957 1.00 88.94 101 ILE A C 1
ATOM 782 O O . 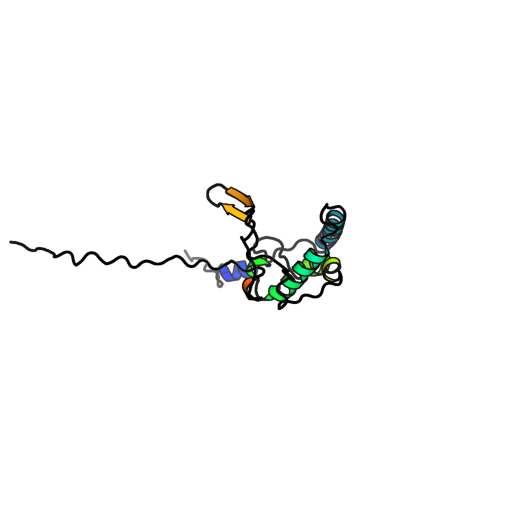ILE A 1 101 ? -3.908 -11.941 2.133 1.00 88.94 101 ILE A O 1
ATOM 786 N N . ALA A 1 102 ? -5.638 -11.069 0.991 1.00 89.50 102 ALA A N 1
ATOM 787 C CA . ALA A 1 102 ? -4.818 -10.315 0.040 1.00 89.50 102 ALA A CA 1
ATOM 788 C C . ALA A 1 102 ? -4.225 -9.032 0.627 1.00 89.50 102 ALA A C 1
ATOM 790 O O . ALA A 1 102 ? -3.072 -8.702 0.371 1.00 89.50 102 ALA A O 1
ATOM 791 N N . ALA A 1 103 ? -5.009 -8.326 1.437 1.00 89.69 103 ALA A N 1
ATOM 792 C CA . ALA A 1 103 ? -4.574 -7.157 2.181 1.00 89.69 103 ALA A CA 1
ATOM 793 C C . ALA A 1 103 ? -5.323 -7.103 3.512 1.00 89.69 103 ALA A C 1
ATOM 795 O O . ALA A 1 103 ? -6.450 -7.590 3.616 1.00 89.69 103 ALA A O 1
ATOM 796 N N . LEU A 1 104 ? -4.686 -6.512 4.520 1.00 89.44 104 LEU A N 1
ATOM 797 C CA . LEU A 1 104 ? -5.332 -6.211 5.793 1.00 89.44 104 LEU A CA 1
ATOM 798 C C . LEU A 1 104 ? -6.088 -4.871 5.710 1.00 89.44 104 LEU A C 1
ATOM 800 O O . LEU A 1 104 ? -5.739 -4.035 4.867 1.00 89.44 104 LEU A O 1
ATOM 804 N N . PRO A 1 105 ? -7.063 -4.630 6.606 1.00 88.31 105 PRO A N 1
ATOM 805 C CA . PRO A 1 105 ? -7.691 -3.320 6.744 1.00 88.31 105 PRO A CA 1
ATOM 806 C C . PRO A 1 105 ? -6.656 -2.236 7.056 1.00 88.31 105 PRO A C 1
ATOM 808 O O . PRO A 1 105 ? -5.662 -2.481 7.760 1.00 88.31 105 PRO A O 1
ATOM 811 N N . LEU A 1 106 ? -6.896 -1.026 6.556 1.00 87.00 106 LEU A N 1
ATOM 812 C CA . LEU A 1 106 ? -6.045 0.131 6.818 1.00 87.00 106 LEU A CA 1
ATOM 813 C C . LEU A 1 106 ? -6.051 0.448 8.318 1.00 87.00 106 LEU A C 1
ATOM 815 O O . LEU A 1 106 ? -7.082 0.375 8.984 1.00 87.00 106 LEU A O 1
ATOM 819 N N . GLY A 1 107 ? -4.875 0.761 8.863 1.00 81.12 107 GLY A N 1
ATOM 820 C CA . GLY A 1 107 ? -4.703 1.025 10.295 1.00 81.12 107 GLY A CA 1
ATOM 821 C C . GLY A 1 107 ? -4.754 -0.211 11.205 1.00 81.12 107 GLY A C 1
ATOM 822 O O . GLY A 1 107 ? -4.601 -0.076 12.413 1.00 81.12 107 GLY A O 1
ATOM 823 N N . SER A 1 108 ? -4.919 -1.430 10.669 1.00 85.50 108 SER A N 1
ATOM 824 C CA . SER A 1 108 ? -4.991 -2.652 11.496 1.00 85.50 108 SER A CA 1
ATOM 825 C C . SER A 1 108 ? -3.689 -2.983 12.237 1.00 85.50 108 SER A C 1
ATOM 827 O O . SER A 1 108 ? -3.713 -3.533 13.338 1.00 85.50 108 SER A O 1
ATOM 829 N N . ARG A 1 109 ? -2.540 -2.691 11.616 1.00 86.38 109 ARG A N 1
ATOM 830 C CA . ARG A 1 109 ? -1.204 -3.027 12.132 1.00 86.38 109 ARG A CA 1
ATOM 831 C C . ARG A 1 109 ? -0.368 -1.815 12.479 1.00 86.38 109 ARG A C 1
ATOM 833 O O . ARG A 1 109 ? 0.504 -1.944 13.323 1.00 86.38 109 ARG A O 1
ATOM 840 N N . ILE A 1 110 ? -0.597 -0.686 11.823 1.00 87.31 110 ILE A N 1
ATOM 841 C CA . ILE A 1 110 ? 0.199 0.528 11.983 1.00 87.31 110 ILE A CA 1
ATOM 842 C C . ILE A 1 110 ? -0.725 1.598 12.542 1.00 87.31 110 ILE A C 1
ATOM 844 O O . ILE A 1 110 ? -1.729 1.927 11.912 1.00 87.31 110 ILE A O 1
ATOM 848 N N . VAL A 1 111 ? -0.385 2.118 13.716 1.00 85.44 111 VAL A N 1
ATOM 849 C CA . VAL A 1 111 ? -1.067 3.254 14.334 1.00 85.44 111 VAL A CA 1
ATOM 850 C C . VAL A 1 111 ? -0.148 4.453 14.218 1.00 85.44 111 VAL A C 1
ATOM 852 O O . VAL A 1 111 ? 1.017 4.387 14.605 1.00 85.44 111 VAL A O 1
ATOM 855 N N . VAL A 1 112 ? -0.682 5.534 13.664 1.00 86.38 112 VAL A N 1
ATOM 856 C CA . VAL A 1 112 ? -0.026 6.838 13.639 1.00 86.38 112 VAL A CA 1
ATOM 857 C C . VAL A 1 112 ? -0.679 7.666 14.734 1.00 86.38 112 VAL A C 1
ATOM 859 O O . VAL A 1 112 ? -1.898 7.821 14.711 1.00 86.38 112 VAL A O 1
ATOM 862 N N . ASP A 1 113 ? 0.108 8.154 15.689 1.00 85.94 113 ASP A N 1
ATOM 863 C CA . ASP A 1 113 ? -0.326 9.099 16.718 1.00 85.94 113 ASP A CA 1
ATOM 864 C C . ASP A 1 113 ? -0.039 10.536 16.247 1.00 85.94 113 ASP A C 1
ATOM 866 O O . ASP A 1 113 ? 1.126 10.945 16.221 1.00 85.94 113 ASP A O 1
ATOM 870 N N . PRO A 1 114 ? -1.072 11.329 15.901 1.00 85.88 114 PRO A N 1
ATOM 871 C CA . PRO A 1 114 ? -0.871 12.692 15.405 1.00 85.88 114 PRO A CA 1
ATOM 872 C C . PRO A 1 114 ? -0.381 13.695 16.455 1.00 85.88 114 PRO A C 1
ATOM 874 O O . PRO A 1 114 ? 0.025 14.794 16.088 1.00 85.88 114 PRO A O 1
ATOM 877 N N . TRP A 1 115 ? -0.453 13.367 17.748 1.00 91.12 115 TRP A N 1
ATOM 878 C CA . TRP A 1 115 ? -0.079 14.272 18.838 1.00 91.12 115 TRP A CA 1
ATOM 879 C C . TRP A 1 115 ? 1.383 14.095 19.221 1.00 91.12 115 TRP A C 1
ATOM 881 O O . TRP A 1 115 ? 2.050 15.071 19.562 1.00 91.12 115 TRP A O 1
ATOM 891 N N . SER A 1 116 ? 1.876 12.856 19.179 1.00 92.88 116 SER A N 1
ATOM 892 C CA . SER A 1 116 ? 3.267 12.543 19.513 1.00 92.88 116 SER A CA 1
ATOM 893 C C . SER A 1 116 ? 4.177 12.339 18.300 1.00 92.88 116 SER A C 1
ATOM 895 O O . SER A 1 116 ? 5.383 12.191 18.494 1.00 92.88 116 SER A O 1
ATOM 897 N N . ASP A 1 117 ? 3.619 12.350 17.083 1.00 91.38 117 ASP A N 1
ATOM 898 C CA . ASP A 1 117 ? 4.318 12.047 15.824 1.00 91.38 117 ASP A CA 1
ATOM 899 C C . ASP A 1 117 ? 5.013 10.674 15.861 1.00 91.38 117 ASP A C 1
ATOM 901 O O . ASP A 1 117 ? 6.152 10.483 15.430 1.00 91.38 117 ASP A O 1
ATOM 905 N N . ARG A 1 118 ? 4.335 9.691 16.465 1.00 91.50 118 ARG A N 1
ATOM 906 C CA . ARG A 1 118 ? 4.845 8.324 16.608 1.00 91.50 118 ARG A CA 1
ATOM 907 C C . ARG A 1 118 ? 4.089 7.366 15.714 1.00 91.50 118 ARG A C 1
ATOM 909 O O . ARG A 1 118 ? 2.872 7.442 15.563 1.00 91.50 118 ARG A O 1
ATOM 916 N N . ILE A 1 119 ? 4.841 6.421 15.163 1.00 91.00 119 ILE A N 1
ATOM 917 C CA . ILE A 1 119 ? 4.312 5.305 14.390 1.00 91.00 119 ILE A CA 1
ATOM 918 C C . ILE A 1 119 ? 4.599 4.031 15.174 1.00 91.00 119 ILE A C 1
ATOM 920 O O . ILE A 1 119 ? 5.756 3.698 15.436 1.00 91.00 119 ILE A O 1
ATOM 924 N N . GLU A 1 120 ? 3.543 3.314 15.543 1.00 91.00 120 GLU A N 1
ATOM 925 C CA . GLU A 1 120 ? 3.633 2.084 16.323 1.00 91.00 120 GLU A CA 1
ATOM 926 C C . GLU A 1 120 ? 3.026 0.901 15.574 1.00 91.00 120 GLU A C 1
ATOM 928 O O . GLU A 1 120 ? 2.047 1.036 14.837 1.00 91.00 120 GLU A O 1
ATOM 933 N N . MET A 1 121 ? 3.602 -0.288 15.784 1.00 90.50 121 MET A N 1
ATOM 934 C CA . MET A 1 121 ? 3.076 -1.526 15.217 1.00 90.50 121 MET A CA 1
ATOM 935 C C . MET A 1 121 ? 2.265 -2.310 16.252 1.00 90.50 121 MET A C 1
ATOM 937 O O . MET A 1 121 ? 2.811 -2.836 17.226 1.00 90.50 121 MET A O 1
ATOM 941 N N . LEU A 1 122 ? 0.968 -2.464 15.996 1.00 86.56 122 LEU A N 1
ATOM 942 C CA . LEU A 1 122 ? 0.064 -3.292 16.783 1.00 86.56 122 LEU A CA 1
ATOM 943 C C . LEU A 1 122 ? 0.363 -4.780 16.561 1.00 86.56 122 LEU A C 1
ATOM 945 O O . LEU A 1 122 ? 0.147 -5.356 15.489 1.00 86.56 122 LEU A O 1
ATOM 949 N N . LYS A 1 123 ? 0.815 -5.436 17.631 1.00 85.38 123 LYS A N 1
ATOM 950 C CA . LYS A 1 123 ? 1.112 -6.878 17.667 1.00 85.38 123 LYS A CA 1
ATOM 951 C C . LYS A 1 123 ? -0.089 -7.727 18.099 1.00 85.38 123 LYS A C 1
ATOM 953 O O . LYS A 1 123 ? 0.087 -8.815 18.646 1.00 85.38 123 LYS A O 1
ATOM 958 N N . SER A 1 124 ? -1.310 -7.243 17.878 1.00 81.69 124 SER A N 1
ATOM 959 C CA . SER A 1 124 ? -2.520 -7.991 18.218 1.00 81.69 124 SER A CA 1
ATOM 960 C C . SER A 1 124 ? -2.594 -9.308 17.436 1.00 81.69 124 SER A C 1
ATOM 962 O O . SER A 1 124 ? -2.116 -9.434 16.297 1.00 81.69 124 SER A O 1
ATOM 964 N N . LYS A 1 125 ? -3.173 -10.322 18.088 1.00 81.88 125 LYS A N 1
ATOM 965 C CA . LYS A 1 125 ? -3.439 -11.613 17.454 1.00 81.88 125 LYS A CA 1
ATOM 966 C C . LYS A 1 125 ? -4.528 -11.422 16.389 1.00 81.88 125 LYS A C 1
ATOM 968 O O . LYS A 1 125 ? -5.508 -10.737 16.680 1.00 81.88 125 LYS A O 1
ATOM 973 N N . PRO A 1 126 ? -4.378 -12.010 15.189 1.00 78.38 126 PRO A N 1
ATOM 974 C CA . PRO A 1 126 ? -5.430 -11.984 14.181 1.00 78.38 126 PRO A CA 1
ATOM 975 C C . PRO A 1 126 ? -6.723 -12.574 14.745 1.00 78.38 126 PRO A C 1
ATOM 977 O O . PRO A 1 126 ? -6.696 -13.629 15.383 1.00 78.38 126 PRO A O 1
ATOM 980 N N . VAL A 1 127 ? -7.839 -11.894 14.504 1.00 83.25 127 VAL A N 1
ATOM 981 C CA . VAL A 1 127 ? -9.171 -12.431 14.793 1.00 83.25 127 VAL A CA 1
ATOM 982 C C . VAL A 1 127 ? -9.527 -13.424 13.687 1.00 83.25 127 VAL A C 1
ATOM 984 O O . VAL A 1 127 ? -9.162 -13.223 12.527 1.00 83.25 127 VAL A O 1
ATOM 987 N N . ARG A 1 128 ? -10.188 -14.526 14.050 1.00 87.19 128 ARG A N 1
ATOM 988 C CA . ARG A 1 128 ? -10.705 -15.484 13.069 1.00 87.19 128 ARG A CA 1
ATOM 989 C C . ARG A 1 128 ? -11.820 -14.806 12.275 1.00 87.19 128 ARG A C 1
ATOM 991 O O . ARG A 1 128 ? -12.725 -14.245 12.879 1.00 87.19 128 ARG A O 1
ATOM 998 N N . LEU A 1 129 ? -11.716 -14.862 10.952 1.00 89.38 129 LEU A N 1
ATOM 999 C CA . LEU A 1 129 ? -12.754 -14.373 10.053 1.00 89.38 129 LEU A CA 1
ATOM 1000 C C . LEU A 1 129 ? -13.801 -15.470 9.873 1.00 89.38 129 LEU A C 1
ATOM 1002 O O . LEU A 1 129 ? -13.445 -16.608 9.557 1.00 89.38 129 LEU A O 1
ATOM 1006 N N . GLU A 1 130 ? -15.065 -15.117 10.051 1.00 91.56 130 GLU A N 1
ATOM 1007 C CA . GLU A 1 130 ? -16.207 -16.005 9.821 1.00 91.56 130 GLU A CA 1
ATOM 1008 C C . GLU A 1 130 ? -16.815 -15.758 8.432 1.00 91.56 130 GLU A C 1
ATOM 1010 O O . GLU A 1 130 ? -17.368 -16.665 7.809 1.00 91.56 130 GLU A O 1
ATOM 1015 N N . LEU A 1 131 ? -16.668 -14.534 7.910 1.00 91.56 131 LEU A N 1
ATOM 1016 C CA . LEU A 1 131 ? -17.236 -14.105 6.632 1.00 91.56 131 LEU A CA 1
ATOM 1017 C C . LEU A 1 131 ? -16.164 -13.479 5.724 1.00 91.56 131 LEU A C 1
ATOM 1019 O O . LEU A 1 131 ? -15.324 -12.712 6.199 1.00 91.56 131 LEU A O 1
ATOM 1023 N N . PRO A 1 132 ? -16.200 -13.707 4.394 1.00 89.38 132 PRO A N 1
ATOM 1024 C CA . PRO A 1 132 ? -15.239 -13.092 3.473 1.00 89.38 132 PRO A CA 1
ATOM 1025 C C . PRO A 1 132 ? -15.269 -11.558 3.480 1.00 89.38 132 PRO A C 1
ATOM 1027 O O . PRO A 1 132 ? -14.238 -10.922 3.263 1.00 89.38 132 PRO A O 1
ATOM 1030 N N . SER A 1 133 ? -16.429 -10.960 3.775 1.00 86.69 133 SER A N 1
ATOM 1031 C CA . SER A 1 133 ? -16.604 -9.508 3.895 1.00 86.69 133 SER A CA 1
ATOM 1032 C C . SER A 1 133 ? -15.793 -8.891 5.035 1.00 86.69 133 SER A C 1
ATOM 1034 O O . SER A 1 133 ? -15.432 -7.722 4.956 1.00 86.69 133 SER A O 1
ATOM 1036 N N . GLU A 1 134 ? -15.453 -9.661 6.071 1.00 88.31 134 GLU A N 1
ATOM 1037 C CA . GLU A 1 134 ? -14.690 -9.173 7.230 1.00 88.31 134 GLU A CA 1
ATOM 1038 C C . GLU A 1 134 ? -13.217 -8.898 6.905 1.00 88.31 134 GLU A C 1
ATOM 1040 O O . GLU A 1 134 ? -12.534 -8.219 7.671 1.00 88.31 134 GLU A O 1
ATOM 1045 N N . LYS A 1 135 ? -12.713 -9.378 5.757 1.00 89.94 135 LYS A N 1
ATOM 1046 C CA . LYS A 1 135 ? -11.341 -9.098 5.307 1.00 89.94 135 LYS A CA 1
ATOM 1047 C C . LYS A 1 135 ? -11.084 -7.604 5.103 1.00 89.94 135 LYS A C 1
ATOM 1049 O O . LYS A 1 135 ? -9.956 -7.172 5.315 1.00 89.94 135 LYS A O 1
ATOM 1054 N N . MET A 1 136 ? -12.104 -6.857 4.658 1.00 89.62 136 MET A N 1
ATOM 1055 C CA . MET A 1 136 ? -12.081 -5.398 4.452 1.00 89.62 136 MET A CA 1
ATOM 1056 C C . MET A 1 136 ? -10.757 -4.867 3.843 1.00 89.62 136 MET A C 1
ATOM 1058 O O . MET A 1 136 ? -10.097 -4.008 4.436 1.00 89.62 136 MET A O 1
ATOM 1062 N N . PRO A 1 137 ? -10.294 -5.385 2.685 1.00 90.12 137 PRO A N 1
ATOM 1063 C CA . PRO A 1 137 ? -8.986 -5.012 2.153 1.00 90.12 137 PRO A CA 1
ATOM 1064 C C . PRO A 1 137 ? -8.997 -3.563 1.651 1.00 90.12 137 PRO A C 1
ATOM 1066 O O . PRO A 1 137 ? -9.859 -3.178 0.857 1.00 90.12 137 PRO A O 1
ATOM 1069 N N . PHE A 1 138 ? -8.006 -2.782 2.092 1.00 89.81 138 PHE A N 1
ATOM 1070 C CA . PHE A 1 138 ? -7.872 -1.340 1.813 1.00 89.81 138 PHE A CA 1
ATOM 1071 C C . PHE A 1 138 ? -8.992 -0.460 2.380 1.00 89.81 138 PHE A C 1
ATOM 1073 O O . PHE A 1 138 ? -9.100 0.710 2.021 1.00 89.81 138 PHE A O 1
ATOM 1080 N N . GLU A 1 139 ? -9.809 -0.996 3.279 1.00 88.06 139 GLU A N 1
ATOM 1081 C CA . GLU A 1 139 ? -10.867 -0.248 3.947 1.00 88.06 139 GLU A CA 1
ATOM 1082 C C . GLU A 1 139 ? -10.440 0.115 5.370 1.00 88.06 139 GLU A C 1
ATOM 1084 O O . GLU A 1 139 ? -9.607 -0.553 5.986 1.00 88.06 139 GLU A O 1
ATOM 1089 N N . VAL A 1 140 ? -11.008 1.197 5.896 1.00 84.88 140 VAL A N 1
ATOM 1090 C CA . VAL A 1 140 ? -10.855 1.568 7.304 1.00 84.88 140 VAL A CA 1
ATOM 1091 C C . VAL A 1 140 ? -11.949 0.858 8.088 1.00 84.88 140 VAL A C 1
ATOM 1093 O O . VAL A 1 140 ? -13.126 1.004 7.758 1.00 84.88 140 VAL A O 1
ATOM 1096 N N . SER A 1 141 ? -11.577 0.116 9.134 1.00 75.06 141 SER A N 1
ATOM 1097 C CA . SER A 1 141 ? -12.560 -0.522 10.012 1.00 75.06 141 SER A CA 1
ATOM 1098 C C . SER A 1 141 ? -13.502 0.537 10.601 1.00 75.06 141 SER A C 1
ATOM 1100 O O . SER A 1 141 ? -13.023 1.467 11.260 1.00 75.06 141 SER A O 1
ATOM 1102 N N . PRO A 1 142 ? -14.827 0.428 10.397 1.00 71.12 142 PRO A N 1
ATOM 1103 C CA . PRO A 1 142 ? -15.760 1.406 10.930 1.00 71.12 142 PRO A CA 1
ATOM 1104 C C . PRO A 1 142 ? -15.754 1.350 12.460 1.00 71.12 142 PRO A C 1
ATOM 1106 O O . PRO A 1 142 ? -15.916 0.293 13.069 1.00 71.12 142 PRO A O 1
ATOM 1109 N N . PHE A 1 143 ? -15.575 2.509 13.087 1.00 72.06 143 PHE A N 1
ATOM 1110 C CA . PHE A 1 143 ? -15.724 2.686 14.526 1.00 72.06 143 PHE A CA 1
ATOM 1111 C C . PHE A 1 143 ? -17.110 3.271 14.812 1.00 72.06 143 PHE A C 1
ATOM 1113 O O . PHE A 1 143 ? -17.470 4.324 14.283 1.00 72.06 143 PHE A O 1
ATOM 1120 N N . PHE A 1 144 ? -17.879 2.598 15.668 1.00 76.12 144 PHE A N 1
ATOM 1121 C CA . PHE A 1 144 ? -19.163 3.092 16.155 1.00 76.12 144 PHE A CA 1
ATOM 1122 C C . PHE A 1 144 ? -19.004 3.528 17.616 1.00 76.12 144 PHE A C 1
ATOM 1124 O O . PHE A 1 144 ? -18.822 2.668 18.482 1.00 76.12 144 PHE A O 1
ATOM 1131 N N . PRO A 1 145 ? -19.046 4.837 17.929 1.00 79.12 145 PRO A N 1
ATOM 1132 C CA . PRO A 1 145 ? -19.013 5.282 19.314 1.00 79.12 145 PRO A CA 1
ATOM 1133 C C . PRO A 1 145 ? -20.237 4.747 20.057 1.00 79.12 145 PRO A C 1
ATOM 1135 O O . PRO A 1 145 ? -21.363 4.829 19.565 1.00 79.12 145 PRO A O 1
ATOM 1138 N N . HIS A 1 146 ? -20.030 4.238 21.271 1.00 82.88 146 HIS A N 1
ATOM 1139 C CA . HIS A 1 146 ? -21.136 3.865 22.143 1.00 82.88 146 HIS A CA 1
ATOM 1140 C C . HIS A 1 146 ? -21.873 5.132 22.598 1.00 82.88 146 HIS A C 1
ATOM 1142 O O . HIS A 1 146 ? -21.399 5.882 23.456 1.00 82.88 146 HIS A O 1
ATOM 1148 N N . LEU A 1 147 ? -23.038 5.383 22.003 1.00 86.19 147 LEU A N 1
ATOM 1149 C CA . LEU A 1 147 ? -23.886 6.513 22.356 1.00 86.19 147 LEU A CA 1
ATOM 1150 C C . LEU A 1 147 ? -24.740 6.147 23.570 1.00 86.19 147 LEU A C 1
ATOM 1152 O O . LEU A 1 147 ? -25.483 5.170 23.555 1.00 86.19 147 LEU A O 1
ATOM 1156 N N . TRP A 1 148 ? -24.664 6.962 24.615 1.00 86.19 148 TRP A N 1
ATOM 1157 C CA . TRP A 1 148 ? -25.527 6.872 25.785 1.00 86.19 148 TRP A CA 1
ATOM 1158 C C . TRP A 1 148 ? -26.391 8.126 25.839 1.00 86.19 148 TRP A C 1
ATOM 1160 O O . TRP A 1 148 ? -25.913 9.247 25.639 1.00 86.19 148 TRP A O 1
ATOM 1170 N N . ARG A 1 149 ? -27.692 7.939 26.069 1.00 84.62 149 ARG A N 1
ATOM 1171 C CA . ARG A 1 149 ? -28.603 9.058 26.286 1.00 84.62 149 ARG A CA 1
ATOM 1172 C C . ARG A 1 149 ? -28.298 9.635 27.663 1.00 84.62 149 ARG A C 1
ATOM 1174 O O . ARG A 1 149 ? -28.384 8.930 28.661 1.00 84.62 149 ARG A O 1
ATOM 1181 N N . ARG A 1 150 ? -27.954 10.918 27.712 1.00 81.12 150 ARG A N 1
ATOM 1182 C CA . ARG A 1 150 ? -27.947 11.669 28.965 1.00 81.12 150 ARG A CA 1
ATOM 1183 C C . ARG A 1 150 ? -29.391 12.061 29.253 1.00 81.12 150 ARG A C 1
ATOM 1185 O O . ARG A 1 150 ? -29.988 12.770 28.443 1.00 81.12 150 ARG A O 1
ATOM 1192 N N . ASP A 1 151 ? -29.956 11.583 30.354 1.00 77.62 151 ASP A N 1
ATOM 1193 C CA . ASP A 1 151 ? -31.261 12.061 30.802 1.00 77.62 151 ASP A CA 1
ATOM 1194 C C . ASP A 1 151 ? -31.141 13.561 31.075 1.00 77.62 151 ASP A C 1
ATOM 1196 O O . ASP A 1 151 ? -30.292 14.008 31.851 1.00 77.62 151 ASP A O 1
ATOM 1200 N N . GLY A 1 152 ? -31.916 14.355 30.334 1.00 63.75 152 GLY A N 1
ATOM 1201 C CA . GLY A 1 152 ? -31.910 15.803 30.473 1.00 63.75 152 GLY A CA 1
ATOM 1202 C C . GLY A 1 152 ? -32.313 16.159 31.895 1.00 63.75 152 GLY A C 1
ATOM 1203 O O . GLY A 1 152 ? -33.401 15.783 32.333 1.00 63.75 152 GLY A O 1
ATOM 1204 N N . GLN A 1 153 ? -31.444 16.870 32.618 1.00 56.81 153 GLN A N 1
ATOM 1205 C CA . GLN A 1 153 ? -31.854 17.490 33.870 1.00 56.81 153 GLN A CA 1
ATOM 1206 C C . GLN A 1 153 ? -33.079 18.361 33.584 1.00 56.81 153 GLN A C 1
ATOM 1208 O O . GLN A 1 153 ? -33.106 19.135 32.624 1.00 56.81 153 GLN A O 1
ATOM 1213 N N . GLY A 1 154 ? -34.135 18.103 34.354 1.00 52.44 154 GLY A N 1
ATOM 1214 C CA . GLY A 1 154 ? -35.446 18.697 34.178 1.00 52.44 154 GLY A CA 1
ATOM 1215 C C . GLY A 1 154 ? -35.385 20.219 34.163 1.00 52.44 154 GLY A C 1
ATOM 1216 O O . GLY A 1 154 ? -34.576 20.820 34.857 1.00 52.44 154 GLY A O 1
ATOM 1217 N N . LYS A 1 155 ? -36.277 20.794 33.352 1.00 48.72 155 LYS A N 1
ATOM 1218 C CA . LYS A 1 155 ?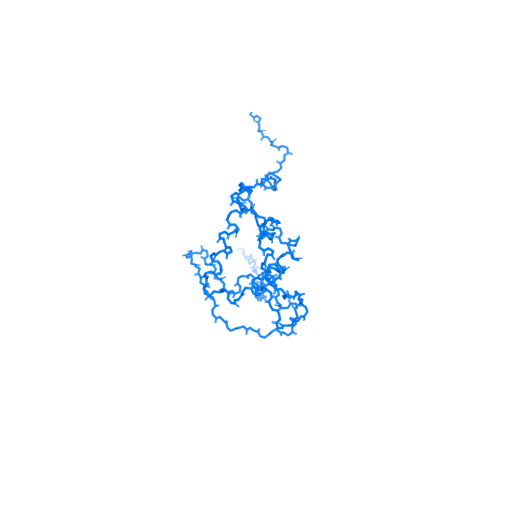 -36.634 22.213 33.259 1.00 48.72 155 LYS A CA 1
ATOM 1219 C C . LYS A 1 155 ? -36.193 23.023 34.483 1.00 48.72 155 LYS A C 1
ATOM 1221 O O . LYS A 1 155 ? -36.816 22.907 35.541 1.00 48.72 155 LYS A O 1
ATOM 1226 N N . ASP A 1 156 ? -35.207 23.893 34.288 1.00 51.91 156 ASP A N 1
ATOM 1227 C CA . ASP A 1 156 ? -34.970 25.026 35.171 1.00 51.91 156 ASP A CA 1
ATOM 1228 C C . ASP A 1 156 ? -36.280 25.813 35.276 1.00 51.91 156 ASP A C 1
ATOM 1230 O O . ASP A 1 156 ? -36.724 26.484 34.339 1.00 51.91 156 ASP A O 1
ATOM 1234 N N . GLN A 1 157 ? -36.960 25.657 36.410 1.00 47.16 157 GLN A N 1
ATOM 1235 C CA . GLN A 1 157 ? -38.072 26.511 36.777 1.00 47.16 157 GLN A CA 1
ATOM 1236 C C . GLN A 1 157 ? -37.489 27.907 36.967 1.00 47.16 157 GLN A C 1
ATOM 1238 O O . GLN A 1 157 ? -36.843 28.187 37.976 1.00 47.16 157 GLN A O 1
ATOM 1243 N N . ALA A 1 158 ? -37.711 28.778 35.984 1.00 45.62 158 ALA A N 1
ATOM 1244 C CA . ALA A 1 158 ? -37.536 30.212 36.127 1.00 45.62 158 ALA A CA 1
ATOM 1245 C C . ALA A 1 158 ? -38.514 30.708 37.204 1.00 45.62 158 ALA A C 1
ATOM 1247 O O . ALA A 1 158 ? -39.644 31.110 36.924 1.00 45.62 158 ALA A O 1
ATOM 1248 N N . GLY A 1 159 ? -38.088 30.607 38.463 1.00 40.28 159 GLY A N 1
ATOM 1249 C CA . GLY A 1 159 ? -38.770 31.159 39.618 1.00 40.28 159 GLY A CA 1
ATOM 1250 C C . GLY A 1 159 ? -38.748 32.674 39.526 1.00 40.28 159 GLY A C 1
ATOM 1251 O O . GLY A 1 159 ? -37.812 33.321 39.981 1.00 40.28 159 GLY A O 1
ATOM 1252 N N . THR A 1 160 ? -39.792 33.236 38.927 1.00 45.62 160 THR A N 1
ATOM 1253 C CA . THR A 1 160 ? -40.148 34.635 39.142 1.00 45.62 160 THR A CA 1
ATOM 1254 C C . THR A 1 160 ? -40.764 34.713 40.536 1.00 45.62 160 THR A C 1
ATOM 1256 O O . THR A 1 160 ? -41.751 34.026 40.811 1.00 45.62 160 THR A O 1
ATOM 1259 N N . LYS A 1 161 ? -40.191 35.514 41.433 1.00 37.81 161 LYS A N 1
ATOM 1260 C CA . LYS A 1 161 ? -40.874 35.956 42.653 1.00 37.81 161 LYS A CA 1
ATOM 1261 C C . LYS A 1 161 ? -40.567 37.438 42.924 1.00 37.81 161 LYS A C 1
ATOM 1263 O O . LYS A 1 161 ? -39.536 37.907 42.446 1.00 37.81 161 LYS A O 1
ATOM 1268 N N . PRO A 1 162 ? -41.522 38.128 43.573 1.00 47.78 162 PRO A N 1
ATOM 1269 C CA . PRO A 1 162 ? -41.847 39.549 43.408 1.00 47.78 162 PRO A CA 1
ATOM 1270 C C . PRO A 1 162 ? -40.869 40.519 44.066 1.00 47.78 162 PRO A C 1
ATOM 1272 O O . PRO A 1 162 ? -40.138 40.092 44.987 1.00 47.78 162 PRO A O 1
#